Protein AF-A0A967W5C0-F1 (afdb_monomer)

Nearest PDB structures (foldseek):
  2gah-assembly1_D  TM=9.242E-01  e=5.207E-03  Stenotrophomonas maltophilia
  3ad7-assembly1_D  TM=9.458E-01  e=1.166E-02  Corynebacterium sp. U-96
  5efv-assembly1_A  TM=5.788E-01  e=8.338E+00  Dubowvirus dv11

Sequence (47 aa):
NPRGIHHELWVHAVGCRKFFNITRNTVSYEILETYRMGEQPRFTAEH

Mean predicted aligned error: 2.98 Å

Solvent-accessible surface area (backbone atoms only — not comparable to full-atom values): 3108 Å² total; per-residue (Å²): 137,75,86,34,64,40,82,45,84,45,63,42,71,96,65,86,59,47,71,34,34,35,32,31,26,69,74,82,66,48,73,79,48,74,48,56,77,92,60,81,81,89,76,69,69,79,130

Foldseek 3Di:
DDAFWDKDWDAPVVPPRDIWIWIAHPPVRDTPDIGHPPDDDPDDDDD

Secondary structure (DSSP, 8-state):
--SSEEEEEEE-TTTT--EEEEEEETTT--EEEEE-TTPPPS-----

Structure (mmCIF, N/CA/C/O backbone):
data_AF-A0A967W5C0-F1
#
_entry.id   AF-A0A967W5C0-F1
#
loop_
_atom_site.group_PDB
_atom_site.id
_atom_site.type_symbol
_atom_site.label_atom_id
_atom_site.label_alt_id
_atom_site.label_comp_id
_atom_site.label_asym_id
_atom_site.label_entity_id
_atom_site.label_seq_id
_atom_site.pdbx_PDB_ins_code
_atom_site.Cartn_x
_atom_site.Cartn_y
_atom_site.Cartn_z
_atom_site.occupancy
_atom_site.B_iso_or_equiv
_atom_site.auth_seq_id
_atom_site.auth_comp_id
_atom_site.auth_asym_id
_atom_site.auth_atom_id
_atom_site.pdbx_PDB_model_num
ATOM 1 N N . ASN A 1 1 ? 6.879 12.546 -5.436 1.00 65.00 1 ASN A N 1
ATOM 2 C CA . ASN A 1 1 ? 7.335 11.319 -6.118 1.00 65.00 1 ASN A CA 1
ATOM 3 C C . ASN A 1 1 ? 8.734 10.951 -5.616 1.00 65.00 1 ASN A C 1
ATOM 5 O O . ASN A 1 1 ? 9.707 11.230 -6.311 1.00 65.00 1 ASN A O 1
ATOM 9 N N . PRO A 1 2 ? 8.862 10.452 -4.374 1.00 75.00 2 PRO A N 1
ATOM 10 C CA . PRO A 1 2 ? 10.156 10.085 -3.807 1.00 75.00 2 PRO A CA 1
ATOM 11 C C . PRO A 1 2 ? 10.722 8.850 -4.512 1.00 75.00 2 PRO A C 1
ATOM 13 O O . PRO A 1 2 ? 9.999 7.888 -4.783 1.00 75.00 2 PRO A O 1
ATOM 16 N N . ARG A 1 3 ? 12.021 8.879 -4.809 1.00 88.12 3 ARG A N 1
ATOM 17 C CA . ARG A 1 3 ? 12.753 7.720 -5.318 1.00 88.12 3 ARG A CA 1
ATOM 18 C C . ARG A 1 3 ? 13.237 6.895 -4.125 1.00 88.12 3 ARG A C 1
ATOM 20 O O . ARG A 1 3 ? 13.942 7.439 -3.285 1.00 88.12 3 ARG A O 1
ATOM 27 N N . GLY A 1 4 ? 12.889 5.611 -4.071 1.00 93.50 4 GLY A N 1
ATOM 28 C CA . GLY A 1 4 ? 13.279 4.712 -2.978 1.00 93.50 4 GLY A CA 1
ATOM 29 C C . GLY A 1 4 ? 12.082 4.257 -2.146 1.00 93.50 4 GLY A C 1
ATOM 30 O O . GLY A 1 4 ? 11.011 4.022 -2.700 1.00 93.50 4 GLY A O 1
ATOM 31 N N . ILE A 1 5 ? 12.268 4.086 -0.834 1.00 96.06 5 ILE A N 1
ATOM 32 C CA . ILE A 1 5 ? 11.219 3.593 0.073 1.00 96.06 5 ILE A CA 1
ATOM 33 C C . ILE A 1 5 ? 10.040 4.574 0.108 1.00 96.06 5 ILE A C 1
ATOM 35 O O . ILE A 1 5 ? 10.215 5.767 0.363 1.00 96.06 5 ILE A O 1
ATOM 39 N N . HIS A 1 6 ? 8.834 4.064 -0.139 1.00 95.81 6 HIS A N 1
ATOM 40 C CA . HIS A 1 6 ? 7.605 4.843 -0.127 1.00 95.81 6 HIS A CA 1
ATOM 41 C C . HIS A 1 6 ? 6.458 4.094 0.555 1.00 95.81 6 HIS A C 1
ATOM 43 O O . HIS A 1 6 ? 6.334 2.875 0.423 1.00 95.81 6 HIS A O 1
ATOM 49 N N . HIS A 1 7 ? 5.613 4.847 1.262 1.00 96.62 7 HIS A N 1
ATOM 50 C CA . HIS A 1 7 ? 4.407 4.344 1.912 1.00 96.62 7 HIS A CA 1
ATOM 51 C C . HIS A 1 7 ? 3.195 4.679 1.052 1.00 96.62 7 HIS A C 1
ATOM 53 O O . HIS A 1 7 ? 2.902 5.851 0.811 1.00 96.62 7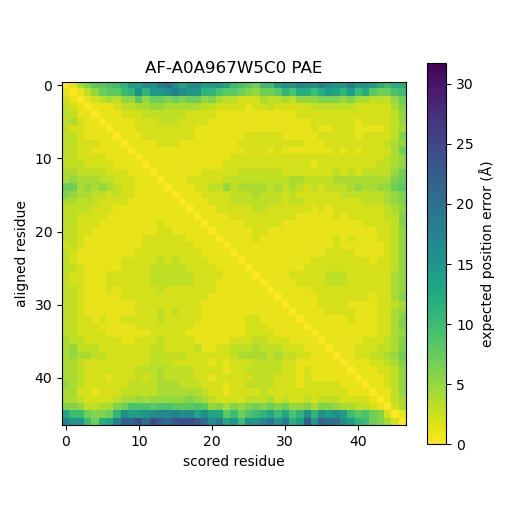 HIS A O 1
ATOM 59 N N . GLU A 1 8 ? 2.499 3.651 0.588 1.00 96.69 8 GLU A N 1
ATOM 60 C CA . GLU A 1 8 ? 1.380 3.778 -0.340 1.00 96.69 8 GLU A CA 1
ATOM 61 C C . GLU A 1 8 ? 0.098 3.211 0.275 1.00 96.69 8 GLU A C 1
ATOM 63 O O . GLU A 1 8 ? 0.132 2.321 1.127 1.00 96.69 8 GLU A O 1
ATOM 68 N N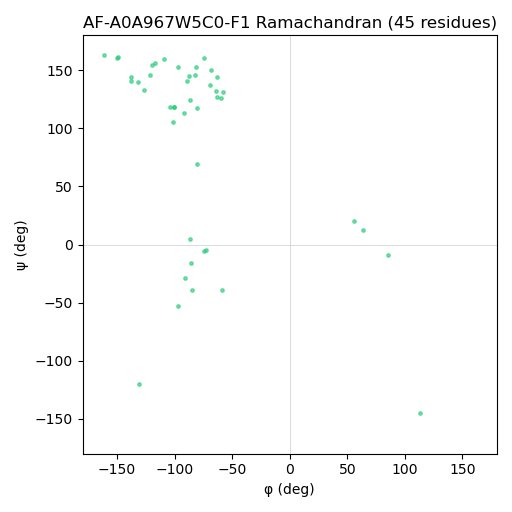 . LEU A 1 9 ? -1.045 3.711 -0.196 1.00 97.81 9 LEU A N 1
ATOM 69 C CA . LEU A 1 9 ? -2.374 3.210 0.145 1.00 97.81 9 LEU A CA 1
ATOM 70 C C . LEU A 1 9 ? -2.917 2.389 -1.025 1.00 97.81 9 LEU A C 1
ATOM 72 O O . LEU A 1 9 ? -3.096 2.919 -2.121 1.00 97.81 9 LEU A O 1
ATOM 76 N N . TRP A 1 10 ? -3.176 1.103 -0.803 1.00 98.31 10 TRP A N 1
ATOM 77 C CA . TRP A 1 10 ? -3.668 0.176 -1.824 1.00 98.31 10 TRP A CA 1
ATOM 78 C C . TRP A 1 10 ? -5.057 -0.356 -1.457 1.00 98.31 10 TRP A C 1
ATOM 80 O O . TRP A 1 10 ? -5.445 -0.387 -0.289 1.00 98.31 10 TRP A O 1
ATOM 90 N N . VAL A 1 11 ? -5.820 -0.792 -2.465 1.00 98.56 11 VAL A N 1
ATOM 91 C CA . VAL A 1 11 ? -7.142 -1.411 -2.289 1.00 98.56 11 VAL A CA 1
ATOM 92 C C . VAL A 1 11 ? -7.196 -2.761 -2.993 1.00 98.56 11 VAL A C 1
ATOM 94 O O . VAL A 1 11 ? -6.837 -2.883 -4.163 1.00 98.56 11 VAL A O 1
ATOM 97 N N . HIS A 1 12 ? -7.697 -3.789 -2.304 1.00 98.06 12 HIS A N 1
ATOM 98 C CA . HIS A 1 12 ? -7.918 -5.101 -2.916 1.00 98.06 12 HIS A CA 1
ATOM 99 C C . HIS A 1 12 ? -9.236 -5.110 -3.711 1.00 98.06 12 HIS A C 1
ATOM 101 O O . HIS A 1 12 ? -10.226 -5.722 -3.302 1.00 98.06 12 HIS A O 1
ATOM 107 N N . ALA A 1 13 ? -9.261 -4.367 -4.823 1.00 98.50 13 ALA A N 1
ATOM 108 C CA . ALA A 1 13 ? -10.473 -4.049 -5.583 1.00 98.50 13 ALA A CA 1
ATOM 109 C C . ALA A 1 13 ? -11.225 -5.287 -6.100 1.00 98.50 13 ALA A C 1
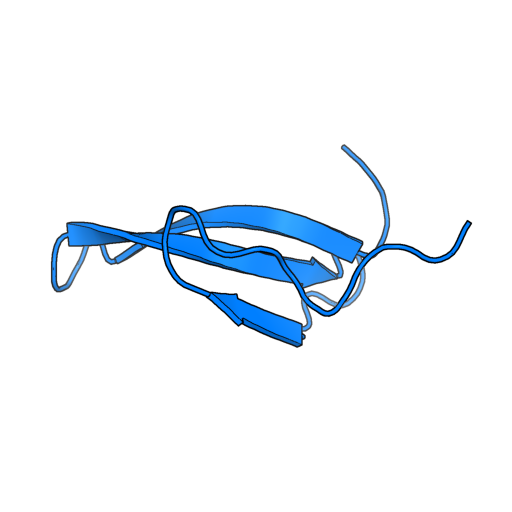ATOM 111 O O . ALA A 1 13 ? -12.450 -5.326 -6.033 1.00 98.50 13 ALA A O 1
ATOM 112 N N . VAL A 1 14 ? -10.495 -6.309 -6.557 1.00 98.38 14 VAL A N 1
ATOM 113 C CA . VAL A 1 14 ? -11.062 -7.563 -7.097 1.00 98.38 14 VAL A CA 1
ATOM 114 C C . VAL A 1 14 ? -11.339 -8.600 -5.991 1.00 98.38 14 VAL A C 1
ATOM 116 O O . VAL A 1 14 ? -11.741 -9.724 -6.262 1.00 98.38 14 VAL A O 1
ATOM 119 N N . GLY A 1 15 ? -11.142 -8.229 -4.723 1.00 97.75 15 GLY A N 1
ATOM 120 C CA . GLY A 1 15 ? -11.367 -9.099 -3.574 1.00 97.75 15 GLY A CA 1
ATOM 121 C C . GLY A 1 15 ? -12.204 -8.422 -2.499 1.00 97.75 15 GLY A C 1
ATOM 122 O O . GLY A 1 15 ? -13.350 -8.034 -2.710 1.00 97.75 15 GLY A O 1
ATOM 123 N N . CYS A 1 16 ? -11.636 -8.282 -1.303 1.00 97.69 16 CYS A N 1
ATOM 124 C CA . CYS A 1 16 ? -12.373 -7.815 -0.128 1.00 97.69 16 CYS A CA 1
ATOM 125 C C . CYS A 1 16 ? -12.711 -6.313 -0.138 1.00 97.69 16 CYS A C 1
ATOM 127 O O . CYS A 1 16 ? -13.394 -5.855 0.778 1.00 97.69 16 CYS A O 1
ATOM 129 N N . ARG A 1 17 ? -12.237 -5.544 -1.132 1.00 98.06 17 ARG A N 1
ATOM 130 C CA . ARG A 1 17 ? -12.433 -4.086 -1.269 1.00 98.06 17 ARG A CA 1
ATOM 131 C C . ARG A 1 17 ? -11.962 -3.268 -0.060 1.00 98.06 17 ARG A C 1
ATOM 133 O O . ARG A 1 17 ? -12.382 -2.129 0.122 1.00 98.06 17 ARG A O 1
ATOM 140 N N . LYS A 1 18 ? -11.089 -3.840 0.774 1.00 97.94 18 LYS A N 1
ATOM 141 C CA . LYS A 1 18 ? -10.488 -3.143 1.913 1.00 97.94 18 LYS A CA 1
ATOM 142 C C . LYS A 1 18 ? -9.231 -2.402 1.480 1.00 97.94 18 LYS A C 1
ATOM 144 O O . LYS A 1 18 ? -8.480 -2.890 0.632 1.00 97.94 18 LYS A O 1
ATOM 149 N N . PHE A 1 19 ? -9.021 -1.252 2.106 1.00 98.50 19 PHE A N 1
ATOM 150 C CA . PHE A 1 19 ? -7.781 -0.499 2.020 1.00 98.50 19 PHE A CA 1
ATOM 151 C C . PHE A 1 19 ? -6.742 -1.052 2.998 1.00 98.50 19 PHE A C 1
ATOM 153 O O . PHE A 1 19 ? -7.093 -1.513 4.088 1.00 98.50 19 PHE A O 1
ATOM 160 N N . PHE A 1 20 ? -5.477 -0.998 2.601 1.00 98.56 20 PHE A N 1
ATOM 161 C CA . PHE A 1 20 ? -4.325 -1.331 3.432 1.00 98.56 20 PHE A CA 1
ATOM 162 C C . PHE A 1 20 ? -3.114 -0.513 2.988 1.00 98.56 20 PHE A C 1
ATOM 164 O O . PHE A 1 20 ? -3.076 -0.003 1.866 1.00 98.56 20 PHE A O 1
ATOM 171 N N . ASN A 1 21 ? -2.130 -0.394 3.872 1.00 98.56 21 ASN A N 1
ATOM 172 C CA . ASN A 1 21 ? -0.898 0.309 3.564 1.00 98.56 21 ASN A CA 1
ATOM 173 C C . ASN A 1 21 ? 0.190 -0.676 3.130 1.00 98.56 21 ASN A C 1
ATOM 175 O O . ASN A 1 21 ? 0.212 -1.839 3.551 1.00 98.56 21 ASN A O 1
ATOM 179 N N . ILE A 1 22 ? 1.116 -0.188 2.316 1.00 98.12 22 ILE A N 1
ATOM 180 C CA . ILE A 1 22 ? 2.268 -0.943 1.836 1.00 98.12 22 ILE A CA 1
ATOM 181 C C . ILE A 1 22 ? 3.514 -0.068 1.878 1.00 98.12 22 ILE A C 1
ATOM 183 O O . ILE A 1 22 ? 3.463 1.112 1.532 1.00 98.12 22 ILE A O 1
ATOM 187 N N . THR A 1 23 ? 4.637 -0.661 2.270 1.00 97.94 23 THR A N 1
ATOM 188 C CA . THR A 1 23 ? 5.950 -0.055 2.061 1.00 97.94 23 THR A CA 1
ATOM 189 C C . THR A 1 23 ? 6.587 -0.706 0.841 1.00 97.94 23 THR A C 1
ATOM 191 O O . THR A 1 23 ? 6.824 -1.917 0.827 1.00 97.94 23 THR A O 1
ATOM 194 N N . ARG A 1 24 ? 6.865 0.093 -0.191 1.00 97.44 24 ARG A N 1
ATOM 195 C CA . ARG A 1 24 ? 7.413 -0.368 -1.470 1.00 97.44 24 ARG A CA 1
ATOM 196 C C . ARG A 1 24 ? 8.595 0.493 -1.890 1.00 97.44 24 ARG A C 1
ATOM 198 O O . ARG A 1 24 ? 8.561 1.713 -1.750 1.00 97.44 24 ARG A O 1
ATOM 205 N N . ASN A 1 25 ? 9.633 -0.124 -2.442 1.00 96.44 25 ASN A N 1
ATOM 206 C CA . ASN A 1 25 ? 10.707 0.613 -3.094 1.00 96.44 25 ASN A CA 1
ATOM 207 C C . ASN A 1 25 ? 10.269 1.002 -4.515 1.00 96.44 25 ASN A C 1
ATOM 209 O O . ASN A 1 25 ? 10.016 0.146 -5.361 1.00 96.44 25 ASN A O 1
ATOM 213 N N . THR A 1 26 ? 10.183 2.298 -4.805 1.00 95.50 26 THR A N 1
ATOM 214 C CA . THR A 1 26 ? 9.704 2.809 -6.100 1.00 95.50 26 THR A CA 1
ATOM 215 C C . THR A 1 26 ? 10.709 2.650 -7.247 1.00 95.50 26 THR A C 1
ATOM 217 O O . THR A 1 26 ? 10.350 2.933 -8.387 1.00 95.50 26 THR A O 1
ATOM 220 N N . VAL A 1 27 ? 11.937 2.185 -6.981 1.00 95.69 27 VAL A N 1
ATOM 221 C CA . VAL A 1 27 ? 12.966 1.879 -7.993 1.00 95.69 27 VAL A CA 1
ATOM 222 C C . VAL A 1 27 ? 12.987 0.393 -8.335 1.00 95.69 27 VAL A C 1
ATOM 224 O O . VAL A 1 27 ? 12.903 0.046 -9.507 1.00 95.69 27 VAL A O 1
ATOM 227 N N . SER A 1 28 ? 13.100 -0.480 -7.328 1.00 96.62 28 SER A N 1
ATOM 228 C CA . SER A 1 28 ? 13.170 -1.938 -7.532 1.00 96.62 28 SER A CA 1
ATOM 229 C C . SER A 1 28 ? 11.799 -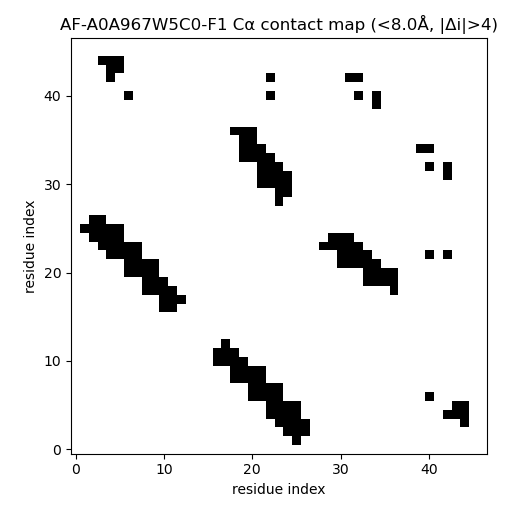2.608 -7.625 1.00 96.62 28 SER A C 1
ATOM 231 O O . SER A 1 28 ? 11.705 -3.752 -8.056 1.00 96.62 28 SER A O 1
ATOM 233 N N . TYR A 1 29 ? 10.746 -1.908 -7.197 1.00 96.50 29 TYR A N 1
ATOM 234 C CA . TYR A 1 29 ? 9.381 -2.419 -7.034 1.00 96.50 29 TYR A CA 1
ATOM 235 C C . TYR A 1 29 ? 9.225 -3.529 -5.994 1.00 96.50 29 TYR A C 1
ATOM 237 O O . TYR A 1 29 ? 8.155 -4.127 -5.892 1.00 96.50 29 TYR A O 1
ATOM 245 N N . GLU A 1 30 ? 10.247 -3.748 -5.172 1.00 97.81 30 GLU A N 1
ATOM 246 C CA . GLU A 1 30 ? 10.175 -4.652 -4.034 1.00 97.81 30 GLU A CA 1
ATOM 247 C C . GLU A 1 30 ? 9.153 -4.157 -3.003 1.00 97.81 30 GLU A C 1
ATOM 249 O O . GLU A 1 30 ? 9.149 -2.984 -2.614 1.00 97.81 30 GLU A O 1
ATOM 254 N N . ILE A 1 31 ? 8.291 -5.071 -2.560 1.00 97.81 31 ILE A N 1
ATOM 255 C CA . ILE A 1 31 ? 7.351 -4.864 -1.459 1.00 97.81 31 ILE A CA 1
ATOM 256 C C . ILE A 1 31 ? 8.046 -5.323 -0.179 1.00 97.81 31 ILE A C 1
ATOM 258 O O . ILE A 1 31 ? 8.299 -6.513 -0.013 1.00 97.81 31 ILE A O 1
ATOM 262 N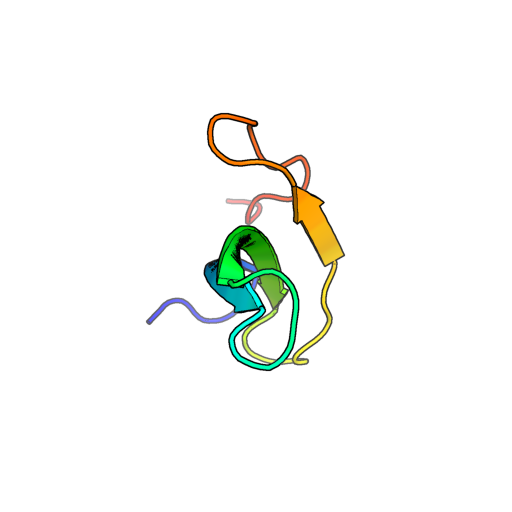 N . LEU A 1 32 ? 8.334 -4.385 0.720 1.00 98.06 32 LEU A N 1
ATOM 263 C CA . LEU A 1 32 ? 9.054 -4.661 1.965 1.00 98.06 32 LEU A CA 1
ATOM 264 C C . LEU A 1 32 ? 8.106 -5.140 3.068 1.00 98.06 32 LEU A C 1
ATOM 266 O O . LEU A 1 32 ? 8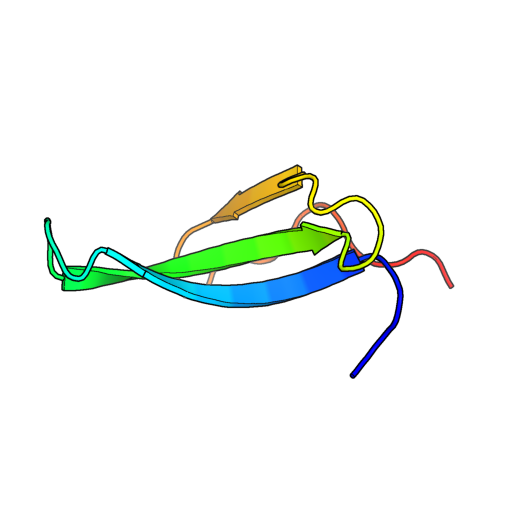.427 -6.050 3.828 1.00 98.06 32 LEU A O 1
ATOM 270 N N . GLU A 1 33 ? 6.913 -4.546 3.151 1.00 98.38 33 GLU A N 1
ATOM 271 C CA . GLU A 1 33 ? 5.874 -4.977 4.086 1.00 98.38 33 GLU A CA 1
ATOM 272 C C . GLU A 1 33 ? 4.481 -4.474 3.694 1.00 98.38 33 GLU A C 1
ATOM 274 O O . GLU A 1 33 ? 4.326 -3.502 2.952 1.00 98.38 33 GLU A O 1
ATOM 279 N N . THR A 1 34 ? 3.463 -5.104 4.282 1.00 98.38 34 THR A N 1
ATOM 280 C CA . THR A 1 34 ? 2.076 -4.622 4.317 1.00 98.38 34 THR A CA 1
ATOM 281 C C . THR A 1 34 ? 1.630 -4.467 5.761 1.00 98.38 34 THR A C 1
ATOM 283 O O . THR A 1 34 ? 1.999 -5.288 6.603 1.00 98.38 34 THR A O 1
ATOM 286 N N . TYR A 1 35 ? 0.786 -3.481 6.041 1.00 98.50 35 TYR A N 1
ATOM 287 C CA . TYR A 1 35 ? 0.289 -3.219 7.390 1.00 98.50 35 TYR A CA 1
ATOM 288 C C . TYR A 1 35 ? -1.124 -2.635 7.356 1.00 98.50 35 TYR A C 1
ATOM 290 O O . TYR A 1 35 ? -1.618 -2.176 6.316 1.00 98.50 35 TYR A O 1
ATOM 298 N N . ARG A 1 36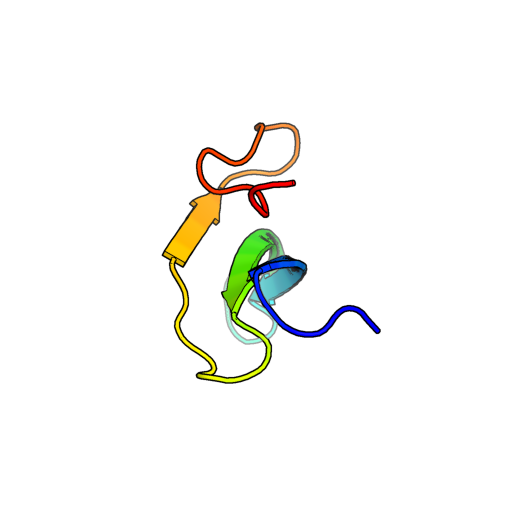 ? -1.826 -2.716 8.489 1.00 97.69 36 ARG A N 1
ATOM 299 C CA . ARG A 1 36 ? -3.217 -2.267 8.576 1.00 97.69 36 ARG A CA 1
ATOM 300 C C . ARG A 1 36 ? -3.294 -0.745 8.601 1.00 97.69 36 ARG A C 1
ATOM 302 O O . ARG A 1 36 ? -2.347 -0.034 8.934 1.00 97.69 36 ARG A O 1
ATOM 309 N N . MET A 1 37 ? -4.479 -0.241 8.278 1.00 97.25 37 MET A N 1
ATOM 310 C CA . MET A 1 37 ? -4.789 1.174 8.452 1.00 97.25 37 MET A CA 1
ATOM 311 C C . MET A 1 37 ? -4.611 1.575 9.920 1.00 97.25 37 MET A C 1
ATOM 313 O O . MET A 1 37 ? -5.129 0.904 10.810 1.00 97.25 37 MET A O 1
ATOM 317 N N . GLY A 1 38 ? -3.891 2.671 10.156 1.00 96.19 38 GLY A N 1
ATOM 318 C CA . GLY A 1 38 ? -3.586 3.173 11.499 1.00 96.19 38 GLY A CA 1
ATOM 319 C C . GLY A 1 38 ? -2.353 2.548 12.159 1.00 96.19 38 GLY A C 1
ATOM 320 O O . GLY A 1 38 ? -1.914 3.058 13.185 1.00 96.19 38 GLY A O 1
ATOM 321 N N . GLU A 1 39 ? -1.767 1.496 11.582 1.00 97.75 39 GLU A N 1
ATOM 322 C CA . GLU A 1 39 ? -0.476 0.969 12.035 1.00 97.75 39 GLU A CA 1
ATOM 323 C C . GLU A 1 39 ? 0.684 1.790 11.452 1.00 97.75 39 GLU A C 1
ATOM 325 O O . GLU A 1 39 ? 0.564 2.400 10.386 1.00 97.75 39 GLU A O 1
ATOM 330 N N . GLN A 1 40 ? 1.809 1.805 12.167 1.00 96.75 40 GLN A N 1
ATOM 331 C CA . GLN A 1 40 ? 3.044 2.451 11.722 1.00 96.75 40 GLN A CA 1
ATOM 332 C C . GLN A 1 40 ? 3.899 1.465 10.909 1.00 96.75 40 GLN A C 1
ATOM 334 O O . GLN A 1 40 ? 3.973 0.290 11.287 1.00 96.75 40 GLN A O 1
ATOM 339 N N . PRO A 1 41 ? 4.560 1.914 9.826 1.00 96.56 41 PRO A N 1
ATOM 340 C CA . PRO A 1 41 ? 5.507 1.086 9.090 1.00 96.56 41 PRO A CA 1
ATOM 341 C C . PRO A 1 41 ? 6.763 0.819 9.928 1.00 96.56 41 PRO A C 1
ATOM 343 O O . PRO A 1 41 ? 7.177 1.647 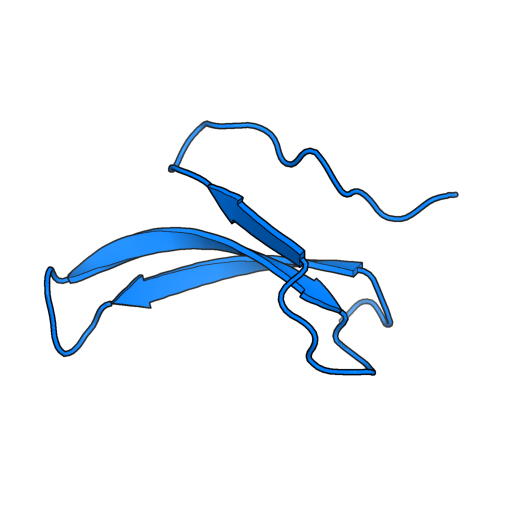10.740 1.00 96.56 41 PRO A O 1
ATOM 346 N N . ARG A 1 42 ? 7.396 -0.330 9.700 1.00 96.06 42 ARG A N 1
ATOM 347 C CA . ARG A 1 42 ? 8.697 -0.694 10.280 1.00 96.06 42 ARG A CA 1
ATOM 348 C C . ARG A 1 42 ? 9.861 -0.284 9.387 1.00 96.06 42 ARG A C 1
ATOM 350 O O . ARG A 1 42 ? 10.943 -0.023 9.899 1.00 96.06 42 ARG A O 1
ATOM 357 N N . PHE A 1 43 ? 9.650 -0.233 8.073 1.00 94.88 43 PHE A N 1
ATOM 358 C CA . PHE A 1 43 ? 10.676 0.161 7.109 1.00 94.88 43 PHE A CA 1
ATOM 359 C C . PHE A 1 43 ? 10.454 1.603 6.663 1.00 94.88 43 PHE A C 1
ATOM 361 O O . PHE A 1 43 ? 9.564 1.862 5.861 1.00 94.88 43 PHE A O 1
ATOM 368 N N . THR A 1 44 ? 11.264 2.542 7.137 1.00 93.19 44 THR A N 1
ATOM 369 C CA . THR A 1 44 ? 11.255 3.934 6.659 1.00 93.19 44 THR A CA 1
ATOM 370 C C . THR A 1 44 ? 12.508 4.221 5.843 1.00 93.19 44 THR A C 1
ATOM 372 O O . THR A 1 44 ? 13.504 3.511 5.959 1.00 93.19 44 THR A O 1
ATOM 375 N N . ALA A 1 45 ? 12.473 5.257 5.002 1.00 86.12 45 ALA A N 1
ATOM 376 C CA . ALA A 1 45 ? 13.694 5.732 4.360 1.00 86.12 45 ALA A CA 1
ATOM 377 C C . ALA A 1 45 ? 14.695 6.160 5.447 1.00 86.12 45 ALA A C 1
ATOM 379 O O . ALA A 1 45 ? 14.346 6.957 6.321 1.00 86.12 45 ALA A O 1
ATOM 380 N N . GLU A 1 46 ? 15.909 5.610 5.411 1.00 75.94 46 GLU A N 1
ATOM 381 C CA . GLU A 1 46 ? 17.023 6.157 6.186 1.00 75.94 46 GLU A CA 1
ATOM 382 C C . GLU A 1 46 ? 17.320 7.580 5.679 1.00 75.94 46 GLU A C 1
ATOM 384 O O . GLU A 1 46 ? 17.110 7.871 4.497 1.00 75.94 46 GLU A O 1
ATOM 389 N N . HIS A 1 47 ? 17.701 8.476 6.595 1.00 53.50 47 HIS A N 1
ATOM 390 C CA . HIS A 1 47 ? 18.026 9.873 6.283 1.00 53.50 47 HIS A CA 1
ATOM 391 C C . HIS A 1 47 ? 19.226 9.996 5.344 1.00 53.50 47 HIS A C 1
ATOM 393 O O . HIS A 1 47 ? 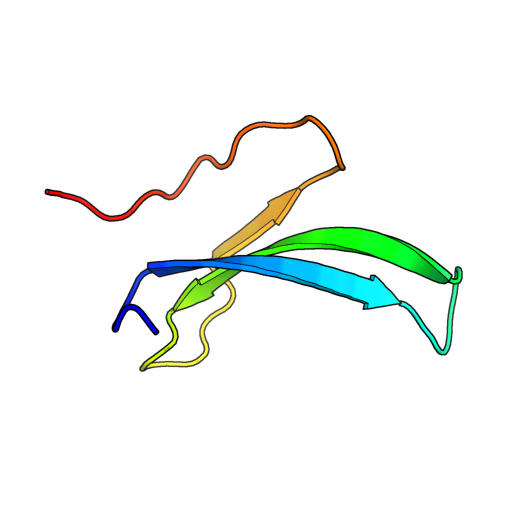20.243 9.316 5.602 1.00 53.50 47 HIS A O 1
#

Radius of gyration: 11.22 Å; Cα contacts (8 Å, |Δi|>4): 80; chains: 1; bounding box: 30×20×20 Å

pLDDT: mean 94.22, std 8.93, range [53.5, 98.56]